Protein AF-A0A651EZH8-F1 (afdb_monomer)

Secondary structure (DSSP, 8-state):
---HHHHHHHHHHHHHHHHHHHHHHHHHHHHHHHHHIIIIIHHHHHHHHHHHHHHHHHHHHHHHHHHTGGGHHHHHHHTTS--HHHHHHHHHHHHHHHT-S--EEE-TTT-EEEETTS-EEE----

Sequence (126 aa):
MVDTRLLTVVKVSVIIGFFALSGFHTIQEGRRTREFIRDYEITSLGMAVSAHLYRTADRYHRIGEELLRDGFLRDWILGGEENEDVLREFLEDIRERFGMLDASIVSDLSETYYGTDGRTLALSPC

Mean predicted aligned error: 13.76 Å

pLDDT: mean 81.68, std 13.77, range [48.88, 94.75]

Foldseek 3Di:
DPPVVVVVVVVVVVVVVVCVVVVVVVVVVVVVVVCCCVPPVVVVVVVVVVVVVVVVVVLVVVLVCLVPPPNVVVVCLVVVVPDLVVVLVSQVVSCVVSVHPWGWDQRPNQRWIDINVGDIGRPDDD

Structure (mmCIF, N/CA/C/O backbone):
data_AF-A0A651EZH8-F1
#
_entry.id   AF-A0A651EZH8-F1
#
loop_
_atom_site.group_PDB
_atom_site.id
_atom_site.type_symbol
_atom_site.label_atom_id
_atom_site.label_alt_id
_atom_site.label_comp_id
_atom_site.label_asym_id
_atom_site.label_entity_id
_atom_site.label_seq_id
_atom_site.pdbx_PDB_ins_code
_atom_site.Cartn_x
_atom_site.Cartn_y
_atom_site.Cartn_z
_atom_site.occupancy
_atom_site.B_iso_or_equiv
_atom_site.auth_seq_id
_atom_site.auth_comp_id
_atom_site.auth_asym_id
_atom_site.auth_atom_id
_atom_site.pdbx_PDB_model_num
ATOM 1 N N . MET A 1 1 ? 47.270 -5.316 -77.331 1.00 52.62 1 MET A N 1
ATOM 2 C CA . MET A 1 1 ? 47.714 -5.049 -75.947 1.00 52.62 1 MET A CA 1
ATOM 3 C C . MET A 1 1 ? 46.783 -4.001 -75.380 1.00 52.62 1 MET A C 1
ATOM 5 O O . MET A 1 1 ? 46.813 -2.878 -75.852 1.00 52.62 1 MET A O 1
ATOM 9 N N . VAL A 1 2 ? 45.880 -4.380 -74.475 1.00 63.06 2 VAL A N 1
ATOM 10 C CA . VAL A 1 2 ? 45.105 -3.387 -73.719 1.00 63.06 2 VAL A CA 1
ATOM 11 C C . VAL A 1 2 ? 46.100 -2.695 -72.797 1.00 63.06 2 VAL A C 1
ATOM 13 O O . VAL A 1 2 ? 46.763 -3.374 -72.014 1.00 63.06 2 VAL A O 1
ATOM 16 N N . ASP A 1 3 ? 46.264 -1.382 -72.945 1.00 73.81 3 ASP A N 1
ATOM 17 C CA . ASP A 1 3 ? 47.246 -0.622 -72.178 1.00 73.81 3 ASP A CA 1
ATOM 18 C C . ASP A 1 3 ? 47.007 -0.812 -70.679 1.00 73.81 3 ASP A C 1
ATOM 20 O O . ASP A 1 3 ? 45.932 -0.511 -70.156 1.00 73.81 3 ASP A O 1
ATOM 24 N N . THR A 1 4 ? 48.029 -1.279 -69.962 1.00 77.31 4 THR A N 1
ATOM 25 C CA . THR A 1 4 ? 48.011 -1.504 -68.507 1.00 77.31 4 THR A CA 1
ATOM 26 C C . THR A 1 4 ? 47.519 -0.270 -67.736 1.00 77.31 4 THR A C 1
ATOM 28 O O . THR A 1 4 ? 46.925 -0.396 -66.670 1.00 77.31 4 THR A O 1
ATOM 31 N N . ARG A 1 5 ? 47.686 0.932 -68.306 1.00 77.75 5 ARG A N 1
ATOM 32 C CA . ARG A 1 5 ? 47.138 2.197 -67.794 1.00 77.75 5 ARG A CA 1
ATOM 33 C C . ARG A 1 5 ? 45.607 2.223 -67.746 1.00 77.75 5 ARG A C 1
ATOM 35 O O . ARG A 1 5 ? 45.053 2.635 -66.732 1.00 77.75 5 ARG A O 1
ATOM 42 N N . LEU A 1 6 ? 44.934 1.753 -68.796 1.00 83.19 6 LEU A N 1
ATOM 43 C CA . LEU A 1 6 ? 43.470 1.701 -68.881 1.00 83.19 6 LEU A CA 1
ATOM 44 C C . LEU A 1 6 ? 42.901 0.743 -67.827 1.00 83.19 6 LEU A C 1
ATOM 46 O O . LEU A 1 6 ? 41.960 1.081 -67.112 1.00 83.19 6 LEU A O 1
ATOM 50 N N . LEU A 1 7 ? 43.552 -0.409 -67.647 1.00 82.44 7 LEU A N 1
ATOM 51 C CA . LEU A 1 7 ? 43.192 -1.379 -66.610 1.00 82.44 7 LEU A CA 1
ATOM 52 C C . LEU A 1 7 ? 43.394 -0.827 -65.190 1.00 82.44 7 LEU A C 1
ATOM 54 O O . LEU A 1 7 ? 42.579 -1.101 -64.310 1.00 82.44 7 LEU A O 1
ATOM 58 N N . THR A 1 8 ? 44.440 -0.034 -64.953 1.00 85.94 8 THR A N 1
ATOM 59 C CA . THR A 1 8 ? 44.680 0.587 -63.640 1.00 85.94 8 THR A CA 1
ATOM 60 C C . THR A 1 8 ? 43.635 1.651 -63.309 1.00 85.94 8 THR A C 1
ATOM 62 O O . THR A 1 8 ? 43.131 1.672 -62.187 1.00 85.94 8 THR A O 1
ATOM 65 N N . VAL A 1 9 ? 43.244 2.485 -64.278 1.00 88.94 9 VAL A N 1
ATOM 66 C CA . VAL A 1 9 ? 42.209 3.517 -64.077 1.00 88.94 9 VAL A CA 1
ATOM 67 C C . VAL A 1 9 ? 40.860 2.887 -63.723 1.00 88.94 9 VAL A C 1
ATOM 69 O O . VAL A 1 9 ? 40.205 3.326 -62.779 1.00 88.94 9 VAL A O 1
ATOM 72 N N . VAL A 1 10 ? 40.475 1.811 -64.416 1.00 87.25 10 VAL A N 1
ATOM 73 C CA . VAL A 1 10 ? 39.214 1.105 -64.141 1.00 87.25 10 VAL A CA 1
ATOM 74 C C . VAL A 1 10 ? 39.211 0.491 -62.737 1.00 87.25 10 VAL A C 1
ATOM 76 O O . VAL A 1 10 ? 38.232 0.638 -62.010 1.00 87.25 10 VAL A O 1
ATOM 79 N N . LYS A 1 11 ? 40.316 -0.129 -62.300 1.00 88.31 11 LYS A N 1
ATOM 80 C CA . LYS A 1 11 ? 40.420 -0.703 -60.945 1.00 88.31 11 LYS A CA 1
ATOM 81 C C . LYS A 1 11 ? 40.273 0.356 -59.854 1.00 88.31 11 LYS A C 1
ATOM 83 O O . LYS A 1 11 ? 39.526 0.149 -58.902 1.00 88.31 11 LYS A O 1
ATOM 88 N N . VAL A 1 12 ? 40.953 1.493 -60.003 1.00 91.38 12 VAL A N 1
ATOM 89 C CA . VAL A 1 12 ? 40.872 2.596 -59.034 1.00 91.38 12 VAL A CA 1
ATOM 90 C C . VAL A 1 12 ? 39.457 3.175 -58.985 1.00 91.38 12 VAL A C 1
ATOM 92 O O . VAL A 1 12 ? 38.932 3.397 -57.897 1.00 91.38 12 VAL A O 1
ATOM 95 N N . SER A 1 13 ? 38.805 3.343 -60.138 1.00 91.00 13 SER A N 1
ATOM 96 C CA . SER A 1 13 ? 37.421 3.827 -60.211 1.00 91.00 13 SER A CA 1
ATOM 97 C C . SER A 1 13 ? 36.439 2.905 -59.476 1.00 91.00 13 SER A C 1
A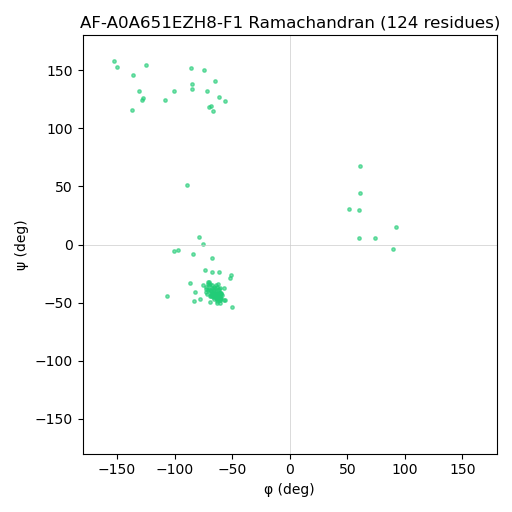TOM 99 O O . SER A 1 13 ? 35.613 3.394 -58.705 1.00 91.00 13 SER A O 1
ATOM 101 N N . VAL A 1 14 ? 36.568 1.584 -59.640 1.00 89.38 14 VAL A N 1
ATOM 102 C CA . VAL A 1 14 ? 35.709 0.605 -58.953 1.00 89.38 14 VAL A CA 1
ATOM 103 C C . VAL A 1 14 ? 35.943 0.616 -57.441 1.00 89.38 14 VAL A C 1
ATOM 105 O O . VAL A 1 14 ? 34.983 0.596 -56.675 1.00 89.38 14 VAL A O 1
ATOM 108 N N . ILE A 1 15 ? 37.201 0.700 -57.000 1.00 90.00 15 ILE A N 1
ATOM 109 C CA . ILE A 1 15 ? 37.544 0.745 -55.572 1.00 90.00 15 ILE A CA 1
ATOM 110 C C . ILE A 1 15 ? 36.978 2.014 -54.919 1.00 90.00 15 ILE A C 1
ATOM 112 O O . ILE A 1 15 ? 36.356 1.933 -53.862 1.00 90.00 15 ILE A O 1
ATOM 116 N N . ILE A 1 16 ? 37.124 3.177 -55.560 1.00 90.75 16 ILE A N 1
ATOM 117 C CA . ILE A 1 16 ? 36.562 4.439 -55.056 1.00 90.75 16 ILE A CA 1
ATOM 118 C C . ILE A 1 16 ? 35.033 4.365 -54.992 1.00 90.75 16 ILE A C 1
ATOM 120 O O . ILE A 1 16 ? 34.450 4.773 -53.991 1.00 90.75 16 ILE A O 1
ATOM 124 N N . GLY A 1 17 ? 34.385 3.799 -56.015 1.00 85.88 17 GLY A N 1
ATOM 125 C CA . GLY A 1 17 ? 32.938 3.583 -56.016 1.00 85.88 17 GLY A CA 1
ATOM 126 C C . GLY A 1 17 ? 32.476 2.688 -54.863 1.00 85.88 17 GLY A C 1
ATOM 127 O O . GLY A 1 17 ? 31.509 3.018 -54.182 1.00 85.88 17 GLY A O 1
ATOM 128 N N . PHE A 1 18 ? 33.207 1.605 -54.586 1.00 85.19 18 PHE A N 1
ATOM 129 C CA . PHE A 1 18 ? 32.920 0.702 -53.471 1.00 85.19 18 PHE A CA 1
ATOM 130 C C . PHE A 1 18 ? 33.038 1.403 -52.111 1.00 85.19 18 PHE A C 1
ATOM 132 O O . PHE A 1 18 ? 32.128 1.305 -51.289 1.00 85.19 18 PHE A O 1
ATOM 139 N N . PHE A 1 19 ? 34.115 2.162 -51.886 1.00 83.94 19 PHE A N 1
ATOM 140 C CA . PHE A 1 19 ? 34.301 2.901 -50.634 1.00 83.94 19 PHE A CA 1
ATOM 141 C C . PHE A 1 19 ? 33.294 4.042 -50.463 1.00 83.94 19 PHE A C 1
ATOM 143 O O . PHE A 1 19 ? 32.805 4.252 -49.355 1.00 83.94 19 PHE A O 1
ATOM 150 N N . ALA A 1 20 ? 32.940 4.746 -51.541 1.00 83.25 20 ALA A N 1
ATOM 151 C CA . ALA A 1 20 ? 31.921 5.790 -51.502 1.00 83.25 20 ALA A CA 1
ATOM 152 C C . ALA A 1 20 ? 30.540 5.211 -51.160 1.00 83.25 20 ALA A C 1
ATOM 154 O O . ALA A 1 20 ? 29.847 5.744 -50.295 1.00 83.25 20 ALA A O 1
ATOM 155 N N . LEU A 1 21 ? 30.163 4.094 -51.790 1.00 75.56 21 LEU A N 1
ATOM 156 C CA . LEU A 1 21 ? 28.870 3.449 -51.565 1.00 75.56 21 LEU A CA 1
ATOM 157 C C . LEU A 1 21 ? 28.781 2.825 -50.165 1.00 75.56 21 LEU A C 1
ATOM 159 O O . LEU A 1 21 ? 27.787 3.019 -49.467 1.00 75.56 21 LEU A O 1
ATOM 163 N N . SER A 1 22 ? 29.835 2.130 -49.728 1.00 77.25 22 SER A N 1
ATOM 164 C CA . SER A 1 22 ? 29.909 1.520 -48.397 1.00 77.25 22 SER A CA 1
ATOM 165 C C . SER A 1 22 ? 29.946 2.577 -47.290 1.00 77.25 22 SER A C 1
ATOM 167 O O . SER A 1 22 ? 29.180 2.478 -46.337 1.00 77.25 22 SER A O 1
ATOM 169 N N . GLY A 1 23 ? 30.751 3.634 -47.442 1.00 73.19 23 GLY A N 1
ATOM 170 C CA . GLY A 1 23 ? 30.807 4.733 -46.476 1.00 73.19 23 GLY A CA 1
ATOM 171 C C . GLY A 1 23 ? 29.474 5.474 -46.349 1.00 73.19 23 GLY A C 1
ATOM 172 O O . GLY A 1 23 ? 29.051 5.800 -45.240 1.00 73.19 23 GLY A O 1
ATOM 173 N N . PHE A 1 24 ? 28.772 5.685 -47.466 1.00 72.62 24 PHE A N 1
ATOM 174 C CA . PHE A 1 24 ? 27.448 6.305 -47.460 1.00 72.62 24 PHE A CA 1
ATOM 175 C C . PHE A 1 24 ? 26.397 5.427 -46.761 1.00 72.62 24 PHE A C 1
ATOM 177 O O . PHE A 1 24 ? 25.582 5.942 -45.993 1.00 72.62 24 PHE A O 1
ATOM 184 N N . HIS A 1 25 ? 26.453 4.106 -46.965 1.00 62.09 25 HIS A N 1
ATOM 185 C CA . HIS A 1 25 ? 25.584 3.144 -46.283 1.00 62.09 25 HIS A CA 1
ATOM 186 C C . HIS A 1 25 ? 25.803 3.132 -44.766 1.00 62.09 25 HIS A C 1
ATOM 188 O O . HIS A 1 25 ? 24.854 3.326 -44.006 1.00 62.09 25 HIS A O 1
ATOM 194 N N . THR A 1 26 ? 27.053 3.012 -44.312 1.00 61.53 26 THR A N 1
ATOM 195 C CA . THR A 1 26 ? 27.368 2.926 -42.878 1.00 61.53 26 THR A CA 1
ATOM 196 C C . THR A 1 26 ? 26.982 4.203 -42.119 1.00 61.53 26 THR A C 1
ATOM 198 O O . THR A 1 26 ? 26.515 4.139 -40.980 1.00 61.53 26 THR A O 1
ATOM 201 N N . ILE A 1 27 ? 27.110 5.379 -42.748 1.00 63.22 27 ILE A N 1
ATOM 202 C CA . ILE A 1 27 ? 26.702 6.662 -42.147 1.00 63.22 27 ILE A CA 1
ATOM 203 C C . ILE A 1 27 ? 25.169 6.784 -42.049 1.00 63.22 27 ILE A C 1
ATOM 205 O O . ILE A 1 27 ? 24.666 7.369 -41.086 1.00 63.22 27 ILE A O 1
ATOM 209 N N . GLN A 1 28 ? 24.411 6.226 -43.002 1.00 57.84 28 GLN A N 1
ATOM 210 C CA . GLN A 1 28 ? 22.945 6.192 -42.923 1.00 57.84 28 GLN A CA 1
ATOM 211 C C . GLN A 1 28 ? 22.425 5.194 -41.880 1.00 57.84 28 GLN A C 1
ATOM 213 O O . GLN A 1 28 ? 21.445 5.484 -41.190 1.00 57.84 28 GLN A O 1
ATOM 218 N N . GLU A 1 29 ? 23.064 4.036 -41.744 1.00 52.72 29 GLU A N 1
ATOM 219 C CA . GLU A 1 29 ? 22.617 2.963 -40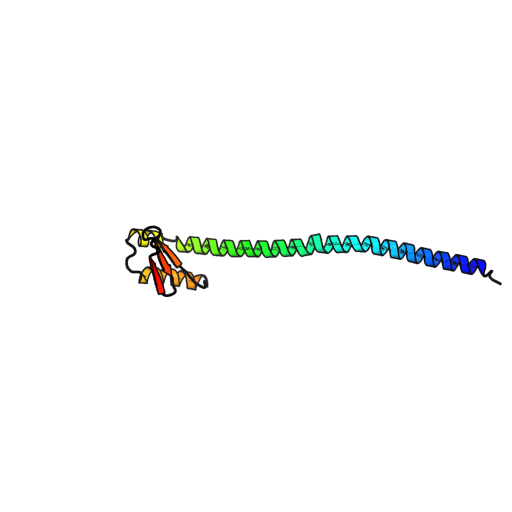.846 1.00 52.72 29 GLU A CA 1
ATOM 220 C C . GLU A 1 29 ? 22.805 3.322 -39.364 1.00 52.72 29 GLU A C 1
ATOM 222 O O . GLU A 1 29 ? 21.928 3.040 -38.546 1.00 52.72 29 GLU A O 1
ATOM 227 N N . GLY A 1 30 ? 23.862 4.067 -39.018 1.00 55.47 30 GLY A N 1
ATOM 228 C CA . GLY A 1 30 ? 24.076 4.554 -37.649 1.00 55.47 30 GLY A CA 1
ATOM 229 C C . GLY A 1 30 ? 22.972 5.487 -37.123 1.00 55.47 30 GLY A C 1
ATOM 230 O O . GLY A 1 30 ? 22.771 5.578 -35.911 1.00 55.47 30 GLY A O 1
ATOM 231 N N . ARG A 1 31 ? 22.224 6.160 -38.011 1.00 53.22 31 ARG A N 1
ATOM 232 C CA . ARG A 1 31 ? 21.076 7.006 -37.631 1.00 53.22 31 ARG A CA 1
ATOM 233 C C . ARG A 1 31 ? 19.797 6.187 -37.422 1.00 53.22 31 ARG A C 1
ATOM 235 O O . ARG A 1 31 ? 19.118 6.395 -36.422 1.00 53.22 31 ARG A O 1
ATOM 242 N N . ARG A 1 32 ? 19.535 5.187 -38.274 1.00 48.88 32 ARG A N 1
ATOM 243 C CA . ARG A 1 32 ? 18.342 4.322 -38.172 1.00 48.88 32 ARG A CA 1
ATOM 244 C C . ARG A 1 32 ? 18.331 3.433 -36.926 1.00 48.88 32 ARG A C 1
ATOM 246 O O . ARG A 1 32 ? 17.284 3.286 -36.305 1.00 48.88 32 ARG A O 1
ATOM 253 N N . THR A 1 33 ? 19.474 2.893 -36.506 1.00 52.47 33 THR A N 1
ATOM 254 C CA . THR A 1 33 ? 19.539 2.047 -35.297 1.00 52.47 33 THR A CA 1
ATOM 255 C C . THR A 1 33 ? 19.328 2.852 -34.010 1.00 52.47 33 THR A C 1
ATOM 257 O O . THR A 1 33 ? 18.733 2.360 -33.055 1.00 52.47 33 THR A O 1
ATOM 260 N N . ARG A 1 34 ? 19.766 4.119 -33.978 1.00 53.81 34 ARG A N 1
ATOM 261 C CA . ARG A 1 34 ? 19.605 4.991 -32.803 1.00 53.81 34 ARG A CA 1
ATOM 262 C C . ARG A 1 34 ? 18.172 5.502 -32.637 1.00 53.81 34 ARG A C 1
ATOM 264 O O . ARG A 1 34 ? 17.725 5.649 -31.505 1.00 53.81 34 ARG A O 1
ATOM 271 N N . GLU A 1 35 ? 17.474 5.757 -33.739 1.00 53.56 35 GLU A N 1
ATOM 272 C CA . GLU A 1 35 ? 16.052 6.128 -33.741 1.00 53.56 35 GLU A CA 1
ATOM 273 C C . GLU A 1 35 ? 15.165 4.921 -33.398 1.00 53.56 35 GLU A C 1
ATOM 275 O O . GLU A 1 35 ? 14.289 5.038 -32.552 1.00 53.56 35 GLU A O 1
ATOM 280 N N . PHE A 1 36 ? 15.462 3.723 -33.914 1.00 53.38 36 PHE A N 1
ATOM 281 C CA . PHE A 1 36 ? 14.688 2.511 -33.605 1.00 53.38 36 PHE A CA 1
ATOM 282 C C . PHE A 1 36 ? 14.714 2.124 -32.110 1.00 53.38 36 PHE A C 1
ATOM 284 O O . PHE A 1 36 ? 13.669 1.845 -31.526 1.00 53.38 36 PHE A O 1
ATOM 291 N N . ILE A 1 37 ? 15.885 2.177 -31.461 1.00 52.31 37 ILE A N 1
ATOM 292 C CA . ILE A 1 37 ? 16.030 1.878 -30.021 1.00 52.31 37 ILE A CA 1
ATOM 293 C C . ILE A 1 37 ? 15.392 2.980 -29.154 1.00 52.31 37 ILE A C 1
ATOM 295 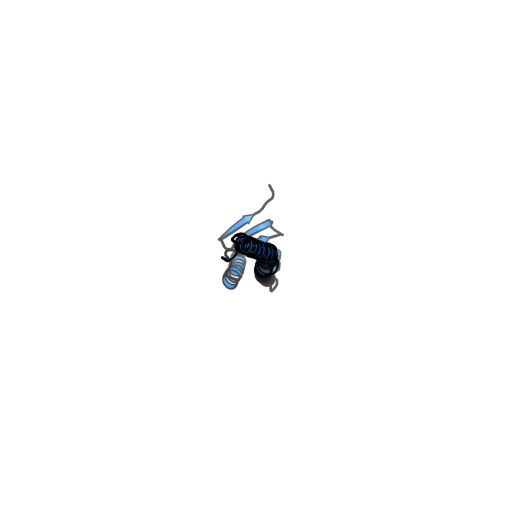O O . ILE A 1 37 ? 14.765 2.697 -28.132 1.00 52.31 37 ILE A O 1
ATOM 299 N N . ARG A 1 38 ? 15.531 4.253 -29.556 1.00 52.53 38 ARG A N 1
ATOM 300 C CA . ARG A 1 38 ? 14.984 5.399 -28.813 1.00 52.53 38 ARG A CA 1
ATOM 301 C C . ARG A 1 38 ? 13.459 5.482 -28.910 1.00 52.53 38 AR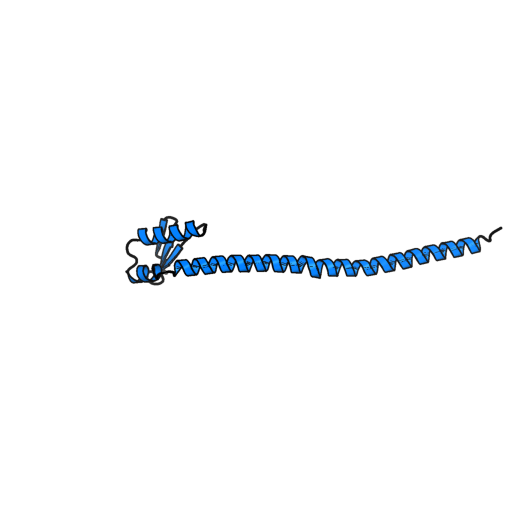G A C 1
ATOM 303 O O . ARG A 1 38 ? 12.823 5.744 -27.894 1.00 52.53 38 ARG A O 1
ATOM 310 N N . ASP A 1 39 ? 12.893 5.255 -30.091 1.00 56.78 39 ASP A N 1
ATOM 311 C CA . ASP A 1 39 ? 11.477 5.524 -30.343 1.00 56.78 39 ASP A CA 1
ATOM 312 C C . ASP A 1 39 ? 10.578 4.339 -29.962 1.00 56.78 39 ASP A C 1
ATOM 314 O O . ASP A 1 39 ? 9.471 4.562 -29.468 1.00 56.78 39 ASP A O 1
ATOM 318 N N . TYR A 1 40 ? 11.049 3.091 -30.107 1.00 54.94 40 TYR A N 1
ATOM 319 C CA . TYR A 1 40 ? 10.212 1.904 -29.886 1.00 54.94 40 TYR A CA 1
ATOM 320 C C . TYR A 1 40 ? 10.513 1.133 -28.595 1.00 54.94 40 TYR A C 1
ATOM 322 O O . TYR A 1 40 ? 9.571 0.783 -27.881 1.00 54.94 40 TYR A O 1
ATOM 330 N N . GLU A 1 41 ? 11.773 0.878 -28.234 1.00 56.59 41 GLU A N 1
ATOM 331 C CA . GLU A 1 41 ? 12.081 0.039 -27.060 1.00 56.59 41 GLU A CA 1
ATOM 332 C C . GLU A 1 41 ? 11.904 0.795 -25.738 1.00 56.59 41 GLU A C 1
ATOM 334 O O . GLU A 1 41 ? 11.230 0.311 -24.832 1.00 56.59 41 GLU A O 1
ATOM 339 N N . ILE A 1 42 ? 12.422 2.021 -25.628 1.00 61.81 42 ILE A N 1
ATOM 340 C CA . ILE A 1 42 ? 12.334 2.795 -24.377 1.00 61.81 42 ILE A CA 1
ATOM 341 C C . ILE A 1 42 ? 10.898 3.274 -24.114 1.00 61.81 42 ILE A C 1
ATOM 343 O O . ILE A 1 42 ? 10.430 3.217 -22.977 1.00 61.81 42 ILE A O 1
ATOM 347 N N . THR A 1 43 ? 10.169 3.692 -25.152 1.00 62.06 43 THR A N 1
ATOM 348 C CA . THR A 1 43 ? 8.770 4.132 -25.023 1.00 62.06 43 THR A CA 1
ATOM 349 C C . THR A 1 43 ? 7.845 2.972 -24.662 1.00 62.06 43 THR A C 1
ATOM 351 O O . THR A 1 43 ? 7.005 3.116 -23.778 1.00 62.06 43 THR A O 1
ATOM 354 N N . SER A 1 44 ? 7.999 1.803 -25.296 1.00 64.31 44 SER A N 1
ATOM 355 C CA . SER A 1 44 ? 7.166 0.632 -24.981 1.00 64.31 44 SER A CA 1
ATOM 356 C C . SER A 1 44 ? 7.451 0.078 -23.585 1.00 64.31 44 SER A C 1
ATOM 358 O O . SER A 1 44 ? 6.505 -0.222 -22.856 1.00 64.31 44 SER A O 1
ATOM 360 N N . LEU A 1 45 ? 8.720 0.038 -23.161 1.00 68.38 45 LEU A N 1
ATOM 361 C CA . LEU A 1 45 ? 9.092 -0.295 -21.785 1.00 68.38 45 LEU A CA 1
ATOM 362 C C . LEU A 1 45 ? 8.539 0.736 -20.793 1.00 68.38 45 LEU A C 1
ATOM 364 O O . LEU A 1 45 ? 7.939 0.354 -19.791 1.00 68.38 45 LEU A O 1
ATOM 368 N N . GLY A 1 46 ? 8.659 2.032 -21.090 1.00 64.38 46 GLY A N 1
ATOM 369 C CA . GLY A 1 46 ? 8.100 3.102 -20.263 1.00 64.38 46 GLY A CA 1
ATOM 370 C C . GLY A 1 46 ? 6.578 3.004 -20.122 1.00 64.38 46 GLY A C 1
ATOM 371 O O . GLY A 1 46 ? 6.051 3.132 -19.015 1.00 64.38 46 GLY A O 1
ATOM 372 N N . MET A 1 47 ? 5.865 2.696 -21.210 1.00 72.81 47 MET A N 1
ATOM 373 C CA . MET A 1 47 ? 4.417 2.470 -21.195 1.00 72.81 47 MET A CA 1
ATOM 374 C C . MET A 1 47 ? 4.041 1.204 -20.421 1.00 72.81 47 MET A C 1
ATOM 376 O O . MET A 1 47 ? 3.086 1.233 -19.647 1.00 72.81 47 MET A O 1
ATOM 380 N N . ALA A 1 48 ? 4.790 0.108 -20.574 1.00 74.62 48 ALA A N 1
ATOM 381 C CA . ALA A 1 48 ? 4.541 -1.138 -19.851 1.00 74.62 48 ALA A CA 1
ATOM 382 C C . ALA A 1 48 ? 4.741 -0.975 -18.336 1.00 74.62 48 ALA A C 1
ATOM 384 O O . ALA A 1 48 ? 3.880 -1.390 -17.557 1.00 74.62 48 ALA A O 1
ATOM 385 N N . VAL A 1 49 ? 5.831 -0.320 -17.919 1.00 73.50 49 VAL A N 1
ATOM 386 C CA . VAL A 1 49 ? 6.107 -0.005 -16.508 1.00 73.50 49 VAL A CA 1
ATOM 387 C C . VAL A 1 49 ? 5.035 0.928 -15.949 1.00 73.50 49 VAL A C 1
ATOM 389 O O . VAL A 1 49 ? 4.470 0.640 -14.897 1.00 73.50 49 VAL A O 1
ATOM 392 N N . SER A 1 50 ? 4.683 1.995 -16.671 1.00 72.38 50 SER A N 1
ATOM 393 C CA . SER A 1 50 ? 3.633 2.932 -16.246 1.00 72.38 50 SER A CA 1
ATOM 394 C C . SER A 1 50 ? 2.285 2.231 -16.094 1.00 72.38 50 SER A C 1
ATOM 396 O O . SER A 1 50 ? 1.624 2.372 -15.071 1.00 72.38 50 SER A O 1
ATOM 398 N N . ALA A 1 51 ? 1.891 1.407 -17.067 1.00 76.94 51 ALA A N 1
ATOM 399 C CA . ALA A 1 51 ? 0.648 0.647 -17.005 1.00 76.94 51 ALA A CA 1
ATOM 400 C C . ALA A 1 51 ? 0.630 -0.347 -15.835 1.00 76.94 51 ALA A C 1
ATOM 402 O O . ALA A 1 51 ? -0.427 -0.586 -15.252 1.00 76.94 51 ALA A O 1
ATOM 403 N N . HIS A 1 52 ? 1.780 -0.928 -15.486 1.00 78.75 52 HIS A N 1
ATOM 404 C CA . HIS A 1 52 ? 1.901 -1.776 -14.308 1.00 78.75 52 HIS A CA 1
ATOM 405 C C . HIS A 1 52 ? 1.757 -0.962 -13.016 1.00 78.75 52 HIS A C 1
ATOM 407 O O . HIS A 1 52 ? 1.012 -1.372 -12.133 1.00 78.75 52 HIS A O 1
ATOM 413 N N . LEU A 1 53 ? 2.404 0.203 -12.917 1.00 80.94 53 LEU A N 1
ATOM 414 C CA . LEU A 1 53 ? 2.271 1.099 -11.764 1.00 80.94 53 LEU A CA 1
ATOM 415 C C . LEU A 1 53 ? 0.825 1.559 -11.573 1.00 80.94 53 LEU A C 1
ATOM 417 O O . LEU A 1 53 ? 0.309 1.458 -10.465 1.00 80.94 53 LEU A O 1
ATOM 421 N N . TYR A 1 54 ? 0.146 1.984 -12.642 1.00 80.88 54 TYR A N 1
ATOM 422 C CA . TYR A 1 54 ? -1.262 2.380 -12.575 1.00 80.88 54 TYR A CA 1
ATOM 423 C C . TYR A 1 54 ? -2.167 1.228 -12.138 1.00 80.88 54 TYR A C 1
ATOM 425 O O . TYR A 1 54 ? -3.009 1.418 -11.267 1.00 80.88 54 TYR A O 1
ATOM 433 N N . ARG A 1 55 ? -1.970 0.018 -12.680 1.00 85.88 55 ARG A N 1
ATOM 434 C CA . ARG A 1 55 ? -2.725 -1.171 -12.248 1.00 85.88 55 ARG A CA 1
ATOM 435 C C . ARG A 1 55 ? -2.489 -1.505 -10.777 1.00 85.88 55 ARG A C 1
ATOM 437 O O . ARG A 1 55 ? -3.430 -1.846 -10.067 1.00 85.88 55 ARG A O 1
ATOM 444 N N . THR A 1 56 ? -1.247 -1.401 -10.314 1.00 84.19 56 THR A N 1
ATOM 445 C CA . THR A 1 56 ? -0.905 -1.626 -8.908 1.00 84.19 56 THR A CA 1
ATOM 446 C C . THR A 1 56 ? -1.519 -0.553 -8.005 1.00 84.19 56 THR A C 1
ATOM 448 O O . THR A 1 56 ? -2.092 -0.893 -6.973 1.00 84.19 56 THR A O 1
ATOM 451 N N . ALA A 1 57 ? -1.453 0.722 -8.394 1.00 86.38 57 ALA A N 1
ATOM 452 C CA . ALA A 1 57 ? -2.045 1.831 -7.649 1.00 86.38 57 ALA A CA 1
ATOM 453 C C . ALA A 1 57 ? -3.573 1.704 -7.548 1.00 86.38 57 ALA A C 1
ATOM 455 O O . ALA A 1 57 ? -4.120 1.852 -6.461 1.00 86.38 57 ALA A O 1
ATOM 456 N N . ASP A 1 58 ? -4.247 1.348 -8.643 1.00 89.06 58 ASP A N 1
ATOM 457 C CA . ASP A 1 58 ? -5.690 1.080 -8.659 1.00 89.06 58 ASP A CA 1
ATOM 458 C C . ASP A 1 58 ? -6.078 -0.075 -7.721 1.00 89.06 58 ASP A C 1
ATOM 460 O O . ASP A 1 58 ? -7.052 0.013 -6.974 1.00 89.06 58 ASP A O 1
ATOM 464 N N . ARG A 1 59 ? -5.278 -1.151 -7.694 1.00 88.62 59 ARG A N 1
ATOM 465 C CA . ARG A 1 59 ? -5.472 -2.244 -6.732 1.00 88.62 59 ARG A CA 1
ATOM 466 C C . ARG A 1 59 ? -5.356 -1.751 -5.286 1.00 88.62 59 ARG A C 1
ATOM 468 O O . ARG A 1 59 ? -6.201 -2.111 -4.474 1.00 88.62 59 ARG A O 1
ATOM 475 N N . TYR A 1 60 ? -4.346 -0.942 -4.958 1.00 87.19 60 TYR A N 1
ATOM 476 C CA . TYR A 1 60 ? -4.200 -0.381 -3.608 1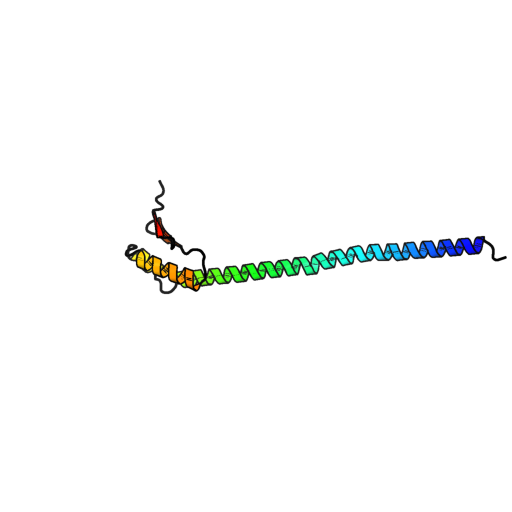.00 87.19 60 TYR A CA 1
ATOM 477 C C . TYR A 1 60 ? -5.318 0.595 -3.247 1.00 87.19 60 TYR A C 1
ATOM 479 O O . TYR A 1 60 ? -5.772 0.595 -2.107 1.00 87.19 60 TYR A O 1
ATOM 487 N N . HIS A 1 61 ? -5.798 1.381 -4.209 1.00 88.75 61 HIS A N 1
ATOM 488 C CA . HIS A 1 61 ? -6.925 2.279 -3.998 1.00 88.75 61 HIS A CA 1
ATOM 489 C C . HIS A 1 61 ? -8.187 1.505 -3.603 1.00 88.75 61 HIS A C 1
ATOM 491 O O . HIS A 1 61 ? -8.785 1.813 -2.579 1.00 88.75 61 HIS A O 1
ATOM 497 N N . ARG A 1 62 ? -8.518 0.432 -4.333 1.00 88.81 62 ARG A N 1
ATOM 498 C CA . ARG A 1 62 ? -9.661 -0.438 -4.007 1.00 88.81 62 ARG A CA 1
ATOM 499 C C . ARG A 1 62 ? -9.546 -1.110 -2.640 1.00 88.81 62 ARG A C 1
ATOM 501 O O . ARG A 1 62 ? -10.542 -1.226 -1.939 1.00 88.81 62 ARG A O 1
ATOM 508 N N . ILE A 1 63 ? -8.341 -1.534 -2.250 1.00 89.88 63 ILE A N 1
ATOM 509 C CA . ILE A 1 63 ? -8.093 -2.058 -0.896 1.00 89.88 63 ILE A CA 1
ATOM 510 C C . ILE A 1 63 ? -8.388 -0.975 0.150 1.00 89.88 63 ILE A C 1
ATOM 512 O O . ILE A 1 63 ? -9.052 -1.251 1.142 1.00 89.88 63 ILE A O 1
ATOM 516 N N . GLY A 1 64 ? -7.931 0.260 -0.083 1.00 86.75 64 GLY A N 1
ATOM 517 C CA . GLY A 1 64 ? -8.213 1.395 0.797 1.00 86.75 64 GLY A CA 1
ATOM 518 C C . GLY A 1 64 ? -9.706 1.704 0.917 1.00 86.75 64 GLY A C 1
ATOM 519 O O . GLY A 1 64 ? -10.189 1.945 2.018 1.00 86.75 64 GLY A O 1
ATOM 520 N N . GLU A 1 65 ? -10.451 1.646 -0.188 1.00 89.38 65 GLU A N 1
ATOM 521 C CA . GLU A 1 65 ? -11.908 1.813 -0.161 1.00 89.38 65 GLU A CA 1
ATOM 522 C C . GLU A 1 65 ? -12.605 0.704 0.635 1.00 89.38 65 GLU A C 1
ATOM 524 O O . GLU A 1 65 ? -13.510 0.998 1.408 1.00 89.38 65 GLU A O 1
ATOM 529 N N . GLU A 1 66 ? -12.165 -0.551 0.509 1.00 89.31 66 GLU A N 1
ATOM 530 C CA . GLU A 1 66 ? -12.714 -1.663 1.297 1.00 89.31 66 GLU A CA 1
ATOM 531 C C . GLU A 1 66 ? -12.362 -1.578 2.785 1.00 89.31 66 GLU A C 1
ATOM 533 O O . GLU A 1 66 ? -13.194 -1.918 3.618 1.00 89.31 66 GLU A O 1
ATOM 538 N N . LEU A 1 67 ? -11.181 -1.070 3.146 1.00 87.44 67 LEU A N 1
ATOM 539 C CA . LEU A 1 67 ? -10.843 -0.798 4.549 1.00 87.44 67 LEU A CA 1
ATOM 540 C C . LEU A 1 67 ? -11.763 0.270 5.159 1.00 87.44 67 LEU A C 1
ATOM 542 O O . LEU A 1 67 ? -12.130 0.186 6.327 1.00 87.44 67 LEU A O 1
ATOM 546 N N . LEU A 1 68 ? -12.153 1.271 4.369 1.00 86.62 68 LEU A N 1
ATOM 547 C CA . LEU A 1 68 ? -13.065 2.339 4.791 1.00 86.62 68 LEU A CA 1
ATOM 548 C C . LEU A 1 68 ? -14.545 1.956 4.670 1.00 86.62 68 LEU A C 1
ATOM 550 O O . LEU A 1 68 ? -15.420 2.718 5.096 1.00 86.62 68 LEU A O 1
ATOM 554 N N . ARG A 1 69 ? -14.836 0.805 4.065 1.00 84.69 69 ARG A N 1
ATOM 555 C CA . ARG A 1 69 ? -16.191 0.379 3.753 1.00 84.69 69 ARG A CA 1
ATOM 556 C C . ARG A 1 69 ? -16.991 0.156 5.031 1.00 84.69 69 ARG A C 1
ATOM 558 O O . ARG A 1 69 ? -16.486 -0.333 6.037 1.00 84.69 69 ARG A O 1
ATOM 565 N N . ASP A 1 70 ? -18.253 0.567 4.978 1.00 84.12 70 ASP A N 1
ATOM 566 C CA . ASP A 1 70 ? -19.238 0.422 6.053 1.00 84.12 70 ASP A CA 1
ATOM 567 C C . ASP A 1 70 ? -18.864 1.121 7.382 1.00 84.12 70 ASP A C 1
ATOM 569 O O . ASP A 1 70 ? -19.601 1.016 8.356 1.00 84.12 70 ASP A O 1
ATOM 573 N N . GLY A 1 71 ? -17.765 1.891 7.423 1.00 89.56 71 GLY A N 1
ATOM 574 C CA . GLY A 1 71 ? -17.352 2.680 8.588 1.00 89.56 71 GLY A CA 1
ATOM 575 C C . GLY A 1 71 ? -16.772 1.869 9.750 1.00 89.56 71 GLY A C 1
ATOM 576 O O . GLY A 1 71 ? -16.455 2.462 10.780 1.00 89.56 71 GLY A O 1
ATOM 577 N N . PHE A 1 72 ? -16.577 0.556 9.586 1.00 92.75 72 PHE A N 1
ATOM 578 C CA . PHE A 1 72 ? -16.180 -0.358 10.663 1.00 92.75 72 PHE A CA 1
ATOM 579 C C . PHE A 1 72 ? -14.964 0.134 11.461 1.00 92.75 72 PHE A C 1
ATOM 581 O O . PHE A 1 72 ? -15.057 0.280 12.676 1.00 92.75 72 PHE A O 1
ATOM 588 N N . LEU A 1 73 ? -13.847 0.452 10.791 1.00 92.31 73 LEU A N 1
ATOM 589 C CA . LEU A 1 73 ? -12.618 0.896 11.466 1.00 92.31 73 LEU A CA 1
ATOM 590 C C . LEU A 1 73 ? -12.838 2.173 12.283 1.00 92.31 73 LEU A C 1
ATOM 592 O O . LEU A 1 73 ? -12.357 2.288 13.406 1.00 92.31 73 LEU A O 1
ATOM 596 N N . ARG A 1 74 ? -13.590 3.130 11.729 1.00 92.44 74 ARG A N 1
ATOM 597 C CA . ARG A 1 74 ? -13.920 4.382 12.414 1.00 92.44 74 ARG A CA 1
ATOM 598 C C . ARG A 1 74 ? -14.754 4.107 13.660 1.00 92.44 74 ARG A C 1
ATOM 600 O O . ARG A 1 74 ? -14.460 4.655 14.716 1.00 92.44 74 ARG A O 1
ATOM 607 N N . ASP A 1 75 ? -15.798 3.301 13.524 1.00 93.44 75 ASP A N 1
ATOM 608 C CA . ASP A 1 75 ? -16.733 3.038 14.612 1.00 93.44 75 ASP A CA 1
ATOM 609 C C . ASP A 1 75 ? -16.094 2.168 15.701 1.00 93.44 75 ASP A C 1
ATOM 611 O O . ASP A 1 75 ? -16.357 2.383 16.880 1.00 93.44 75 ASP A O 1
ATOM 615 N N . TRP A 1 76 ? -15.183 1.265 15.329 1.00 94.06 76 TRP A N 1
ATOM 616 C CA . TRP A 1 76 ? -14.369 0.488 16.260 1.00 94.06 76 TRP A CA 1
ATOM 617 C C . TRP A 1 76 ? -13.401 1.375 17.063 1.00 94.06 76 TRP A C 1
ATOM 619 O O . TRP A 1 76 ? -13.373 1.289 18.291 1.00 94.06 76 TRP A O 1
ATOM 629 N N . ILE A 1 77 ? -12.684 2.297 16.401 1.00 93.69 77 ILE A N 1
ATOM 630 C CA . ILE A 1 77 ? -11.809 3.271 17.081 1.00 93.69 77 ILE A CA 1
ATOM 631 C C . ILE A 1 77 ? -12.625 4.159 18.031 1.00 93.69 77 ILE A C 1
ATOM 633 O O . ILE A 1 77 ? -12.297 4.298 19.207 1.00 93.69 77 ILE A O 1
ATOM 637 N N . LEU A 1 78 ? -13.726 4.746 17.546 1.00 93.44 78 LEU A N 1
ATOM 638 C CA . LEU A 1 78 ? -14.583 5.620 18.358 1.00 93.44 78 LEU A CA 1
ATOM 639 C C . LEU A 1 78 ? -15.327 4.867 19.470 1.00 93.44 78 LEU A C 1
ATOM 641 O O . LEU A 1 78 ? -15.710 5.477 20.467 1.00 93.44 78 LEU A O 1
ATOM 645 N N . GLY A 1 79 ? -15.525 3.560 19.304 1.00 92.56 79 GLY A N 1
ATOM 646 C CA . GLY A 1 79 ? -16.095 2.654 20.295 1.00 92.56 79 GLY A CA 1
ATOM 647 C C . GLY A 1 79 ? -15.142 2.290 21.433 1.00 92.56 79 GLY A C 1
ATOM 648 O O . GLY A 1 79 ? -15.544 1.545 22.319 1.00 92.56 79 GLY A O 1
ATOM 649 N N . GLY A 1 80 ? -13.913 2.818 21.434 1.00 92.19 80 GLY A N 1
ATOM 650 C CA . GLY A 1 80 ? -12.927 2.574 22.484 1.00 92.19 80 GLY A CA 1
ATOM 651 C C . GLY A 1 80 ? -11.987 1.405 22.202 1.00 92.19 80 GLY A C 1
ATOM 652 O O . GLY A 1 80 ? -11.310 0.965 23.125 1.00 92.19 80 GLY A O 1
ATOM 653 N N . GLU A 1 81 ? -11.927 0.925 20.954 1.00 93.25 81 GLU A N 1
ATOM 654 C CA . GLU A 1 81 ? -10.992 -0.128 20.520 1.00 93.25 81 GLU A CA 1
ATOM 655 C C . GLU A 1 81 ? -11.177 -1.454 21.275 1.00 93.25 81 GLU A C 1
ATOM 657 O O . GLU A 1 81 ? -10.249 -2.237 21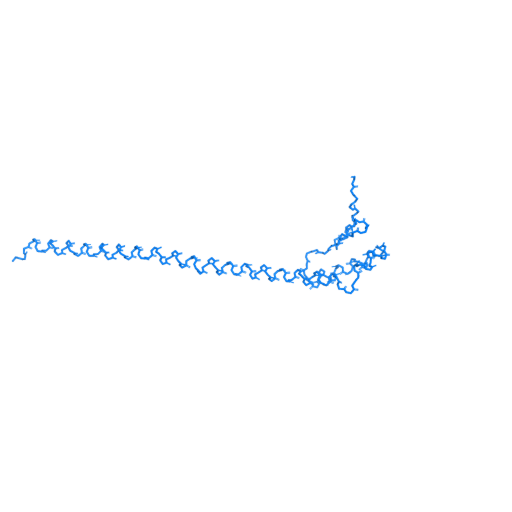.474 1.00 93.25 81 GLU A O 1
ATOM 662 N N . GLU A 1 82 ? -12.407 -1.721 21.712 1.00 88.25 82 GLU A N 1
ATOM 663 C CA . GLU A 1 82 ? -12.741 -2.947 22.421 1.00 88.25 82 GLU A CA 1
ATOM 664 C C . GLU A 1 82 ? -12.807 -4.143 21.461 1.00 88.25 82 GLU A C 1
ATOM 666 O O . GLU A 1 82 ? -13.194 -4.020 20.298 1.00 88.25 82 GLU A O 1
ATOM 671 N N . ASN A 1 83 ? -12.489 -5.332 21.977 1.00 90.50 83 ASN A N 1
ATOM 672 C CA . ASN A 1 83 ? -12.581 -6.595 21.242 1.00 90.50 83 ASN A CA 1
ATOM 673 C C . ASN A 1 83 ? -11.680 -6.642 19.987 1.00 90.50 83 ASN A C 1
ATOM 675 O O . ASN A 1 83 ? -12.155 -6.690 18.851 1.00 90.50 83 ASN A O 1
ATOM 679 N N . GLU A 1 84 ? -10.359 -6.655 20.212 1.00 92.56 84 GLU A N 1
ATOM 680 C CA . GLU A 1 84 ? -9.336 -6.755 19.156 1.00 92.56 84 GLU A CA 1
ATOM 681 C C . GLU A 1 84 ? -9.557 -7.933 18.196 1.00 92.56 84 GLU A C 1
ATOM 683 O O . GLU A 1 84 ? -9.171 -7.844 17.033 1.00 92.56 84 GLU A O 1
ATOM 688 N N . ASP A 1 85 ? -10.185 -9.021 18.649 1.00 93.81 85 ASP A N 1
ATOM 689 C CA . ASP A 1 85 ? -10.443 -10.200 17.819 1.00 93.81 85 ASP A CA 1
ATOM 690 C C . ASP A 1 85 ? -11.320 -9.860 16.605 1.00 93.81 85 ASP A C 1
ATOM 692 O O . ASP A 1 85 ? -11.051 -10.332 15.502 1.00 93.81 85 ASP A O 1
ATOM 696 N N . VAL A 1 86 ? -12.305 -8.967 16.767 1.00 93.38 86 VAL A N 1
ATOM 697 C CA . VAL A 1 86 ? -13.181 -8.523 15.667 1.00 93.38 86 VAL A CA 1
ATOM 698 C C . VAL A 1 86 ? -12.406 -7.674 14.660 1.00 93.38 86 VAL A C 1
ATOM 700 O O . VAL A 1 86 ? -12.588 -7.821 13.452 1.00 93.38 86 VAL A O 1
ATOM 703 N N . LEU A 1 87 ? -11.505 -6.807 15.136 1.00 94.44 87 LEU A N 1
ATOM 704 C CA . LEU A 1 87 ? -10.607 -6.064 14.252 1.00 94.44 87 LEU A CA 1
ATOM 705 C C . LEU A 1 87 ? -9.683 -7.019 13.489 1.00 94.44 87 LEU A C 1
ATOM 707 O O . LEU A 1 87 ? -9.475 -6.845 12.290 1.00 94.44 87 LEU A O 1
ATOM 711 N N . ARG A 1 88 ? -9.118 -8.021 14.169 1.00 93.56 88 ARG A N 1
ATOM 712 C CA . ARG A 1 88 ? -8.223 -9.001 13.544 1.00 93.56 88 ARG A CA 1
ATOM 713 C C . ARG A 1 88 ? -8.946 -9.807 12.480 1.00 93.56 88 ARG A C 1
ATOM 715 O O . ARG A 1 88 ? -8.414 -9.916 11.383 1.00 93.56 88 ARG A O 1
ATOM 722 N N . GLU A 1 89 ? -10.152 -10.291 12.760 1.00 94.06 89 GLU A N 1
ATOM 723 C CA . GLU A 1 89 ? -10.979 -11.005 11.783 1.00 94.06 89 GLU A CA 1
ATOM 724 C C . GLU A 1 89 ? -11.275 -10.129 10.557 1.00 94.06 89 GLU A C 1
ATOM 726 O O . GLU A 1 89 ? -11.112 -10.575 9.422 1.00 94.06 89 GLU A O 1
ATOM 731 N N . PHE A 1 90 ? -11.607 -8.851 10.765 1.00 93.88 90 PHE A N 1
ATOM 732 C CA . PHE A 1 90 ? -11.796 -7.895 9.672 1.00 93.88 90 PHE A CA 1
ATOM 733 C C . PHE A 1 90 ? -10.525 -7.710 8.826 1.00 93.88 90 PHE A C 1
ATOM 735 O O . PHE A 1 90 ? -10.574 -7.756 7.596 1.00 93.88 90 PHE A O 1
ATOM 742 N N . LEU A 1 91 ? -9.368 -7.512 9.464 1.00 93.88 91 LEU A N 1
ATOM 743 C CA . LEU A 1 91 ? -8.102 -7.342 8.750 1.00 93.88 91 LEU A CA 1
ATOM 744 C C . LEU A 1 91 ? -7.668 -8.633 8.039 1.00 93.88 91 LEU A C 1
ATOM 746 O O . LEU A 1 91 ? -7.105 -8.557 6.946 1.00 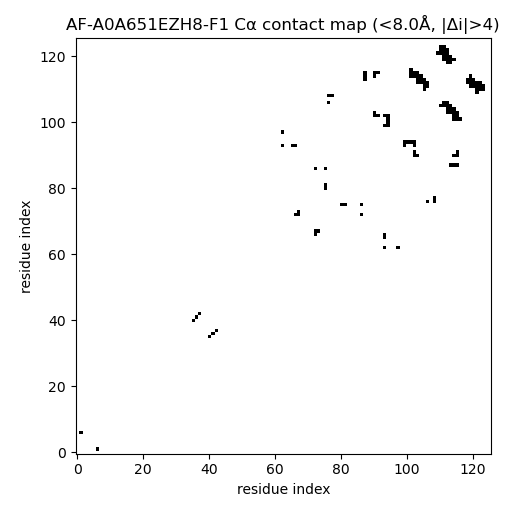93.88 91 LEU A O 1
ATOM 750 N N . GLU A 1 92 ? -7.940 -9.807 8.617 1.00 94.75 92 GLU A N 1
ATOM 751 C CA . GLU A 1 92 ? -7.690 -11.099 7.976 1.00 94.75 92 GLU A CA 1
ATOM 752 C C . GLU A 1 92 ? -8.581 -11.309 6.749 1.00 94.75 92 GLU A C 1
ATOM 754 O O . GLU A 1 92 ? -8.050 -11.689 5.705 1.00 94.75 92 GLU A O 1
ATOM 759 N N . ASP A 1 93 ? -9.878 -10.980 6.814 1.00 93.88 93 ASP A N 1
ATOM 760 C CA . ASP A 1 93 ? -10.782 -11.037 5.652 1.00 93.88 93 ASP A CA 1
ATOM 761 C C . ASP A 1 93 ? -10.247 -10.181 4.497 1.00 93.88 93 ASP A C 1
ATOM 763 O O . ASP A 1 93 ? -10.127 -10.645 3.359 1.00 93.88 93 ASP A O 1
ATOM 767 N N . ILE A 1 94 ? -9.837 -8.942 4.786 1.00 92.44 94 ILE A N 1
ATOM 768 C CA . ILE A 1 94 ? -9.250 -8.048 3.782 1.00 92.44 94 ILE A CA 1
ATOM 769 C C . ILE A 1 94 ? -7.931 -8.618 3.242 1.00 92.44 94 ILE A C 1
ATOM 771 O O . ILE A 1 94 ? -7.726 -8.650 2.021 1.00 92.44 94 ILE A O 1
ATOM 775 N N . ARG A 1 95 ? -7.042 -9.101 4.120 1.00 92.62 95 ARG A N 1
ATOM 776 C CA . ARG A 1 95 ? -5.756 -9.701 3.733 1.00 92.62 95 ARG A CA 1
ATOM 777 C C . ARG A 1 95 ? -5.968 -10.873 2.777 1.00 92.62 95 ARG A C 1
ATOM 779 O O . ARG A 1 95 ? -5.312 -10.931 1.735 1.00 92.62 95 ARG A O 1
ATOM 786 N N . GLU A 1 96 ? -6.883 -11.781 3.106 1.00 93.88 96 GLU A N 1
ATOM 787 C CA . GLU A 1 96 ? -7.174 -12.978 2.317 1.00 93.88 96 GLU A CA 1
ATOM 788 C C . GLU A 1 96 ? -7.859 -12.643 0.993 1.00 93.88 96 GLU A C 1
ATOM 790 O O . GLU A 1 96 ? -7.380 -13.061 -0.065 1.00 93.88 96 GLU A O 1
ATOM 795 N N . ARG A 1 97 ? -8.916 -11.820 1.015 1.00 91.50 97 ARG A N 1
ATOM 796 C CA . ARG A 1 97 ? -9.659 -11.417 -0.192 1.00 91.50 97 ARG A CA 1
ATOM 797 C C . ARG A 1 97 ? -8.776 -10.753 -1.235 1.00 91.50 97 ARG A C 1
ATOM 799 O O . ARG A 1 97 ? -8.972 -10.959 -2.434 1.00 91.50 97 ARG A O 1
ATOM 806 N N . PHE A 1 98 ? -7.816 -9.945 -0.795 1.00 89.81 98 PHE A N 1
ATOM 807 C CA . PHE A 1 98 ? -6.925 -9.225 -1.695 1.00 89.81 98 PHE A CA 1
ATOM 808 C C . PHE A 1 98 ? -5.583 -9.923 -1.925 1.00 89.81 98 PHE A C 1
ATOM 810 O O . PHE A 1 98 ? -4.816 -9.451 -2.768 1.00 89.81 98 PHE A O 1
ATOM 817 N N . GLY A 1 99 ? -5.288 -11.039 -1.251 1.00 90.19 99 GLY A N 1
ATOM 818 C CA . GLY A 1 99 ? -4.006 -11.741 -1.356 1.00 90.19 99 GLY A CA 1
ATOM 819 C C . GLY A 1 99 ? -2.829 -10.869 -0.907 1.00 90.19 99 GLY A C 1
ATOM 820 O O . GLY A 1 99 ? -1.831 -10.740 -1.620 1.00 90.19 99 GLY A O 1
ATOM 821 N N . MET A 1 100 ? -2.989 -10.172 0.217 1.00 89.56 100 MET A N 1
ATOM 822 C CA . MET A 1 100 ? -1.955 -9.325 0.815 1.00 89.56 100 MET A CA 1
ATOM 823 C C . MET A 1 100 ? -1.036 -10.151 1.719 1.00 89.56 100 MET A C 1
ATOM 825 O O . MET A 1 100 ? -1.446 -11.161 2.281 1.00 89.56 100 MET A O 1
ATOM 829 N N . LEU A 1 101 ? 0.215 -9.707 1.861 1.00 89.19 101 LEU A N 1
ATOM 830 C CA . LEU A 1 101 ? 1.163 -10.326 2.794 1.00 89.19 101 LEU A CA 1
ATOM 831 C C . LEU A 1 101 ? 0.828 -9.994 4.253 1.00 89.19 101 LEU A C 1
ATOM 833 O O . LEU A 1 101 ? 1.004 -10.838 5.121 1.00 89.19 101 LEU A O 1
ATOM 837 N N . ASP A 1 102 ? 0.354 -8.775 4.499 1.00 90.75 102 ASP A N 1
ATOM 838 C CA . ASP A 1 102 ? -0.068 -8.286 5.808 1.00 90.75 102 ASP A CA 1
ATOM 839 C C . ASP A 1 102 ? -1.178 -7.243 5.629 1.00 90.75 102 ASP A C 1
ATOM 841 O O . ASP A 1 102 ? -1.239 -6.570 4.594 1.00 90.75 102 ASP A O 1
ATOM 845 N N . ALA A 1 103 ? -2.028 -7.117 6.644 1.00 92.00 103 ALA A N 1
ATOM 846 C CA . ALA A 1 103 ? -2.945 -6.006 6.830 1.00 92.00 103 ALA A CA 1
ATOM 847 C C . ALA A 1 103 ? -2.798 -5.494 8.268 1.00 92.00 103 ALA A C 1
ATOM 849 O O . ALA A 1 103 ? -2.771 -6.266 9.227 1.00 92.00 103 ALA A O 1
ATOM 850 N N . SER A 1 104 ? -2.679 -4.181 8.417 1.00 93.25 104 SER A N 1
ATOM 851 C CA . SER A 1 104 ? -2.476 -3.550 9.715 1.00 93.25 104 SER A CA 1
ATO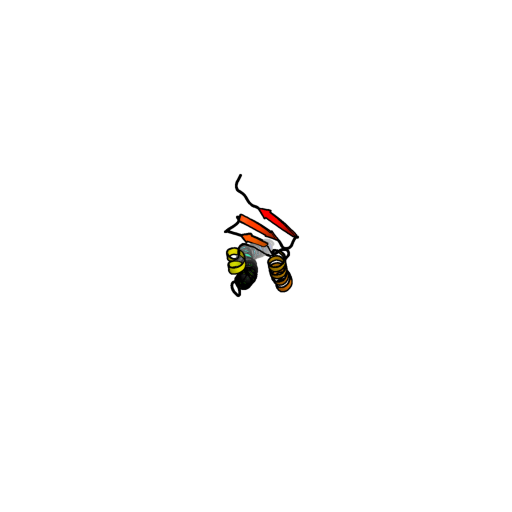M 852 C C . SER A 1 104 ? -3.019 -2.127 9.734 1.00 93.25 104 SER A C 1
ATOM 854 O O . SER A 1 104 ? -3.192 -1.492 8.691 1.00 93.25 104 SER A O 1
ATOM 856 N N . ILE A 1 105 ? -3.304 -1.640 10.938 1.00 92.94 105 ILE A N 1
ATOM 857 C CA . ILE A 1 105 ? -3.788 -0.287 11.203 1.00 92.94 105 ILE A CA 1
ATOM 858 C C . ILE A 1 105 ? -3.051 0.298 12.405 1.00 92.94 105 ILE A C 1
ATOM 860 O O . ILE A 1 105 ? -2.705 -0.409 13.349 1.00 92.94 105 ILE A O 1
ATOM 864 N N . VAL A 1 106 ? -2.827 1.608 12.366 1.00 93.50 106 VAL A N 1
ATOM 865 C CA . VAL A 1 106 ? -2.472 2.401 13.542 1.00 93.50 106 VAL A CA 1
ATOM 866 C C . VAL A 1 106 ? -3.678 3.259 13.885 1.00 93.50 106 VAL A C 1
ATOM 868 O O . VAL A 1 106 ? -4.172 3.986 13.022 1.00 93.50 106 VAL A O 1
ATOM 871 N N . SER A 1 107 ? -4.169 3.151 15.117 1.00 92.06 107 SER A N 1
ATOM 872 C CA . SER A 1 107 ? -5.224 4.033 15.604 1.00 92.06 107 SER A CA 1
ATOM 873 C C . SER A 1 107 ? -4.675 5.438 15.831 1.00 92.06 107 SER A C 1
ATOM 875 O O . SER A 1 107 ? -3.654 5.610 16.491 1.00 92.06 107 SER A O 1
ATOM 877 N N . ASP A 1 108 ? -5.384 6.442 15.321 1.00 89.12 108 ASP A N 1
ATOM 878 C CA . ASP A 1 108 ? -5.094 7.856 15.585 1.00 89.12 108 ASP A CA 1
ATOM 879 C C . ASP A 1 108 ? -5.507 8.273 17.011 1.00 89.12 108 ASP A C 1
ATOM 881 O O . ASP A 1 108 ? -4.999 9.249 17.550 1.00 89.12 108 ASP A O 1
ATOM 885 N N . LEU A 1 109 ? -6.427 7.529 17.643 1.00 90.44 109 LEU A N 1
ATOM 886 C CA . LEU A 1 109 ? -6.950 7.855 18.972 1.00 90.44 109 LEU A CA 1
ATOM 887 C C . LEU A 1 109 ? -6.032 7.355 20.090 1.00 90.44 109 LEU A C 1
ATOM 889 O O . LEU A 1 109 ? -5.745 8.094 21.030 1.00 90.44 109 LEU A O 1
ATOM 893 N N . SER A 1 110 ? -5.611 6.094 20.009 1.00 91.44 110 SER A N 1
ATOM 894 C CA . SER A 1 110 ? -4.786 5.448 21.036 1.00 91.44 110 SER A CA 1
ATOM 895 C C . SER A 1 110 ? -3.302 5.391 20.684 1.00 91.44 110 SER A C 1
ATOM 897 O O . SER A 1 110 ? -2.513 4.902 21.492 1.00 91.44 110 SER A O 1
ATOM 899 N N . GLU A 1 111 ? -2.927 5.812 19.470 1.00 92.75 111 GLU A N 1
ATOM 900 C CA . GLU A 1 111 ? -1.596 5.597 18.887 1.00 92.75 111 GLU A CA 1
ATOM 901 C C . GLU A 1 111 ? -1.160 4.120 18.948 1.00 92.75 111 GLU A C 1
ATOM 903 O O . GLU A 1 111 ? 0.020 3.802 19.060 1.00 92.75 111 GLU A O 1
ATOM 908 N N . THR A 1 112 ? -2.107 3.179 18.891 1.00 93.12 112 THR A N 1
ATOM 909 C CA . THR A 1 112 ? -1.808 1.744 18.977 1.00 93.12 112 THR A CA 1
ATOM 910 C C . THR A 1 112 ? -1.806 1.103 17.595 1.00 93.12 112 THR A C 1
ATOM 912 O O . THR A 1 112 ? -2.710 1.306 16.785 1.00 93.12 112 THR A O 1
ATOM 915 N N . TYR A 1 113 ? -0.762 0.325 17.318 1.00 94.38 113 TYR A N 1
ATOM 916 C CA . TYR A 1 113 ? -0.644 -0.523 16.139 1.00 94.38 113 TYR A CA 1
ATOM 917 C C . TYR A 1 113 ? -1.325 -1.868 16.375 1.00 94.38 113 TYR A C 1
ATOM 919 O O . TYR A 1 113 ? -1.040 -2.527 17.376 1.00 94.38 113 TYR A O 1
ATOM 927 N N . TYR A 1 114 ? -2.116 -2.304 15.398 1.00 94.44 114 TYR A N 1
ATOM 928 C CA . TYR A 1 114 ? -2.759 -3.612 15.342 1.00 94.44 114 TYR A CA 1
ATOM 929 C C . TYR A 1 114 ? -2.434 -4.282 14.002 1.00 94.44 114 TYR A C 1
ATOM 931 O O . TYR A 1 114 ? -2.666 -3.700 12.938 1.00 94.44 114 TYR A O 1
ATOM 939 N N . GLY A 1 115 ? -1.901 -5.504 14.045 1.00 93.62 115 GLY A N 1
ATOM 940 C CA . GLY A 1 115 ? -1.535 -6.275 12.852 1.00 93.62 115 GLY A CA 1
ATOM 941 C C . GLY A 1 115 ? -2.188 -7.652 12.792 1.00 93.62 115 GLY A C 1
ATOM 942 O O . GLY A 1 115 ? -2.500 -8.253 13.823 1.00 93.62 115 GLY A O 1
ATOM 943 N N . THR A 1 116 ? -2.363 -8.191 11.580 1.00 92.75 116 THR A N 1
ATOM 944 C CA . THR A 1 116 ? -2.847 -9.576 11.400 1.00 92.75 116 THR A CA 1
ATOM 945 C C . THR A 1 116 ? -1.858 -10.644 11.872 1.00 92.75 116 THR A C 1
ATOM 947 O O . THR A 1 116 ? -2.218 -11.806 12.017 1.00 92.75 116 THR A O 1
ATOM 950 N N . ASP A 1 117 ? -0.618 -10.259 12.163 1.00 89.81 117 ASP A N 1
ATOM 951 C CA . ASP A 1 117 ? 0.435 -11.122 12.700 1.00 89.81 117 ASP A CA 1
ATOM 952 C C . ASP A 1 117 ? 0.317 -11.390 14.214 1.00 89.81 117 ASP A C 1
ATO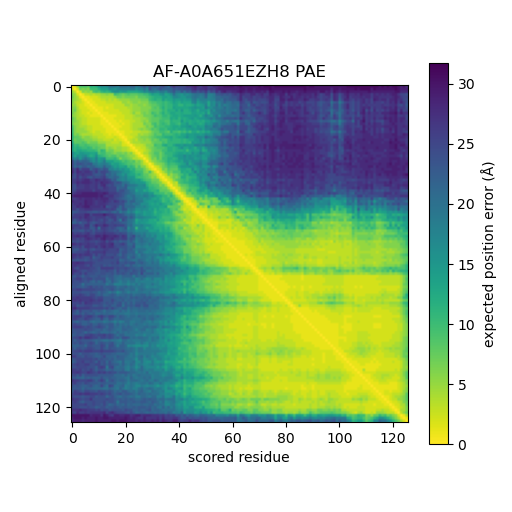M 954 O O . ASP A 1 117 ? 1.205 -11.998 14.816 1.00 89.81 117 ASP A O 1
ATOM 958 N N . GLY A 1 118 ? -0.767 -10.935 14.846 1.00 87.19 118 GLY A N 1
ATOM 959 C CA . GLY A 1 118 ? -0.994 -11.110 16.280 1.00 87.19 118 GLY A CA 1
ATOM 960 C C . GLY A 1 118 ? -0.433 -9.973 17.136 1.00 87.19 118 GLY A C 1
ATOM 961 O O . GLY A 1 118 ? -0.629 -9.973 18.350 1.00 87.19 118 GLY A O 1
ATOM 962 N N . ARG A 1 119 ? 0.262 -8.991 16.551 1.00 90.06 119 ARG A N 1
ATOM 963 C CA . ARG A 1 119 ? 0.910 -7.931 17.329 1.00 90.06 119 ARG A CA 1
ATOM 964 C C . ARG A 1 119 ? -0.059 -6.799 17.648 1.00 90.06 119 ARG A C 1
ATOM 966 O O . ARG A 1 119 ? -0.807 -6.351 16.780 1.00 90.06 119 ARG A O 1
ATOM 973 N N . THR A 1 120 ? 0.037 -6.321 18.885 1.00 93.44 120 THR A N 1
ATOM 974 C CA . THR A 1 120 ? -0.538 -5.057 19.356 1.00 93.44 120 THR A CA 1
ATOM 975 C C . THR A 1 120 ? 0.571 -4.270 20.036 1.00 93.44 120 THR A C 1
ATOM 977 O O . THR A 1 120 ? 1.261 -4.805 20.907 1.00 93.44 120 THR A O 1
ATOM 980 N N . LEU A 1 121 ? 0.814 -3.036 19.595 1.00 92.94 121 LEU A N 1
ATOM 981 C CA . LEU A 1 121 ? 1.924 -2.214 20.082 1.00 92.94 121 LEU A CA 1
ATOM 982 C C . LEU A 1 121 ? 1.450 -0.781 20.312 1.00 92.94 121 LEU A C 1
ATOM 984 O O . LEU A 1 121 ? 1.113 -0.092 19.355 1.00 92.94 121 LEU A O 1
ATOM 988 N N . ALA A 1 122 ? 1.479 -0.314 21.558 1.00 91.38 122 ALA A N 1
ATOM 989 C CA . ALA A 1 122 ? 1.275 1.099 21.857 1.00 91.38 122 ALA A CA 1
ATOM 990 C C . ALA A 1 122 ? 2.490 1.901 21.364 1.00 91.38 122 ALA A C 1
ATOM 992 O O . ALA A 1 122 ? 3.616 1.672 21.816 1.00 91.38 122 ALA A O 1
ATOM 993 N N . LEU A 1 123 ? 2.272 2.826 20.431 1.00 86.31 123 LEU A N 1
ATOM 994 C CA . LEU A 1 123 ? 3.298 3.704 19.871 1.00 86.31 123 LEU A CA 1
ATOM 995 C C . LEU A 1 123 ? 3.395 4.975 20.715 1.00 86.31 123 LEU A C 1
ATOM 997 O O . LEU A 1 123 ? 3.313 6.078 20.197 1.00 86.31 123 LEU A O 1
ATOM 1001 N N . SER A 1 124 ? 3.541 4.842 22.031 1.00 75.12 124 SER A N 1
ATOM 1002 C CA . SER A 1 124 ? 3.708 6.019 22.881 1.00 75.12 124 SER A CA 1
ATOM 1003 C C . SER A 1 124 ? 4.983 6.772 22.471 1.00 75.12 124 SER A C 1
ATOM 1005 O O . SER A 1 124 ? 6.055 6.154 22.437 1.00 75.12 124 SER A O 1
ATOM 1007 N N . PRO A 1 125 ? 4.924 8.085 22.184 1.00 62.53 125 PRO A N 1
ATOM 1008 C CA . PRO A 1 125 ? 6.126 8.894 22.106 1.00 62.53 125 PRO A CA 1
ATOM 1009 C C . PRO A 1 125 ? 6.721 8.966 23.516 1.00 62.53 125 PRO A C 1
ATOM 1011 O O . PRO A 1 125 ? 6.086 9.460 24.447 1.00 62.53 125 PRO A O 1
ATOM 1014 N N . CYS A 1 126 ? 7.913 8.394 23.680 1.00 50.88 126 CYS A N 1
ATOM 1015 C CA . CYS A 1 126 ? 8.717 8.533 24.893 1.00 50.88 126 CYS A CA 1
ATOM 1016 C C . CYS A 1 126 ? 9.025 10.002 25.209 1.00 50.88 126 CYS A C 1
ATOM 1018 O O . CYS A 1 126 ? 9.295 10.766 24.251 1.00 50.88 126 CYS A O 1
#

Nearest PDB structures (foldseek):
  8bmv-assembly1_A  TM=7.962E-01  e=7.613E-02  Pseudomonas putida KT2440

Radius of gyration: 35.32 Å; Cα contacts (8 Å, |Δi|>4): 69; chains: 1; bounding box: 67×22×101 Å

Solvent-accessible surface area (backbone atoms only — not comparable to full-atom values): 7227 Å² total; per-residue (Å²): 130,83,55,68,66,62,58,50,54,53,53,52,52,53,53,52,51,51,52,54,53,50,52,54,48,57,63,53,50,63,53,54,59,55,48,50,50,56,66,50,53,53,47,50,50,51,50,52,52,49,53,49,51,52,53,51,50,53,52,52,49,54,50,52,52,59,61,56,43,95,43,51,62,59,52,40,55,76,65,69,59,68,65,61,66,61,57,38,52,53,33,42,52,52,18,62,77,69,70,48,95,71,34,72,52,67,41,88,87,74,38,29,36,42,38,60,88,76,49,74,45,74,60,72,84,128